Protein AF-A0A7W1QM65-F1 (afdb_monomer_lite)

Structure (mmCIF, N/CA/C/O backbone):
data_AF-A0A7W1QM65-F1
#
_entry.id   AF-A0A7W1QM65-F1
#
loop_
_atom_site.group_PDB
_atom_site.id
_atom_site.type_symbol
_atom_site.label_atom_id
_atom_site.label_alt_id
_atom_site.label_comp_id
_atom_site.label_asym_id
_atom_site.label_entity_id
_atom_site.label_seq_id
_atom_site.pdbx_PDB_ins_code
_atom_site.Cartn_x
_atom_site.Cartn_y
_atom_site.Cartn_z
_atom_site.occupancy
_atom_site.B_iso_or_equiv
_atom_site.auth_seq_id
_atom_site.auth_comp_id
_atom_site.auth_asym_id
_atom_site.auth_atom_id
_atom_site.pdbx_PDB_model_num
ATOM 1 N N . MET A 1 1 ? 37.613 -32.788 -50.542 1.00 44.53 1 MET A N 1
ATOM 2 C CA . MET A 1 1 ? 37.472 -33.674 -49.362 1.00 44.53 1 MET A CA 1
ATOM 3 C C . MET A 1 1 ? 38.013 -32.868 -48.192 1.00 44.53 1 MET A C 1
ATOM 5 O O . MET A 1 1 ? 39.165 -32.489 -48.283 1.00 44.53 1 MET A O 1
ATOM 9 N N . SER A 1 2 ? 37.257 -32.391 -47.206 1.00 42.97 2 SER A N 1
ATOM 10 C CA . SER A 1 2 ? 36.104 -32.935 -46.470 1.00 42.97 2 SER A CA 1
ATOM 11 C C . SER A 1 2 ? 35.233 -31.786 -45.910 1.00 42.97 2 SER A C 1
ATOM 13 O O . SER A 1 2 ? 35.741 -30.704 -45.635 1.00 42.97 2 SER A O 1
ATOM 15 N N . LEU A 1 3 ? 33.922 -32.029 -45.807 1.00 48.31 3 LEU A N 1
ATOM 16 C CA . LEU A 1 3 ? 32.840 -31.091 -45.452 1.00 48.31 3 LEU A CA 1
ATOM 17 C C . LEU A 1 3 ? 32.833 -30.665 -43.963 1.00 48.31 3 LEU A C 1
ATOM 19 O O . LEU A 1 3 ? 33.377 -31.399 -43.138 1.00 48.31 3 LEU A O 1
ATOM 23 N N . PRO A 1 4 ? 32.168 -29.544 -43.602 1.00 50.12 4 PRO A N 1
ATOM 24 C CA . PRO A 1 4 ? 31.946 -29.148 -42.212 1.00 50.12 4 PRO A CA 1
ATOM 25 C C . PRO A 1 4 ? 30.816 -29.956 -41.549 1.00 50.12 4 PRO A C 1
ATOM 27 O O . PRO A 1 4 ? 29.747 -30.169 -42.121 1.00 50.12 4 PRO A O 1
ATOM 30 N N . THR A 1 5 ? 31.063 -30.381 -40.314 1.00 51.47 5 THR A N 1
ATOM 31 C CA . THR A 1 5 ? 30.148 -31.096 -39.420 1.00 51.47 5 THR A CA 1
ATOM 32 C C . THR A 1 5 ? 29.117 -30.134 -38.820 1.00 51.47 5 THR A C 1
ATOM 34 O O . THR A 1 5 ? 29.424 -29.383 -37.899 1.00 51.47 5 THR A O 1
ATOM 37 N N . PHE A 1 6 ? 27.878 -30.176 -39.311 1.00 48.03 6 PHE A N 1
ATOM 38 C CA . PHE A 1 6 ? 26.703 -29.701 -38.576 1.00 48.03 6 PHE A CA 1
ATOM 39 C C . PHE A 1 6 ? 26.015 -30.907 -37.942 1.00 48.03 6 PHE A C 1
ATOM 41 O O . PHE A 1 6 ? 25.725 -31.882 -38.631 1.00 48.03 6 PHE A O 1
ATOM 48 N N . TRP A 1 7 ? 25.720 -30.834 -36.647 1.00 39.81 7 TRP A N 1
ATOM 49 C CA . TRP A 1 7 ? 24.854 -31.800 -35.979 1.00 39.81 7 TRP A CA 1
ATOM 50 C C . TRP A 1 7 ? 23.774 -31.046 -35.202 1.00 39.81 7 TRP A C 1
ATOM 52 O O . TRP A 1 7 ? 24.095 -30.415 -34.196 1.00 39.81 7 TRP A O 1
ATOM 62 N N . PRO A 1 8 ? 22.496 -31.090 -35.616 1.00 52.50 8 PRO A N 1
ATOM 63 C CA . PRO A 1 8 ? 21.390 -30.833 -34.717 1.00 52.50 8 PRO A CA 1
ATOM 64 C C . PRO A 1 8 ? 20.910 -32.182 -34.172 1.00 52.50 8 PRO A C 1
ATOM 66 O O . PRO A 1 8 ? 20.431 -33.044 -34.909 1.00 52.50 8 PRO A O 1
ATOM 69 N N . SER A 1 9 ? 21.057 -32.398 -32.869 1.00 49.31 9 SER A N 1
ATOM 70 C CA . SER A 1 9 ? 20.491 -33.575 -32.211 1.00 49.31 9 SER A CA 1
ATOM 71 C C . SER A 1 9 ? 18.989 -33.369 -32.023 1.00 49.31 9 SER A C 1
ATOM 73 O O . SER A 1 9 ? 18.552 -32.812 -31.019 1.00 49.31 9 SER A O 1
ATOM 75 N N . CYS A 1 10 ? 18.186 -33.822 -32.985 1.00 43.91 10 CYS A N 1
ATOM 76 C CA . CYS A 1 10 ? 16.763 -34.072 -32.775 1.00 43.91 10 CYS A CA 1
ATOM 77 C C . CYS A 1 10 ? 16.616 -35.314 -31.883 1.00 43.91 10 CYS A C 1
ATOM 79 O O . CYS A 1 10 ? 16.720 -36.441 -32.363 1.00 43.91 10 CYS A O 1
ATOM 81 N N . LEU A 1 11 ? 16.390 -35.131 -30.581 1.00 45.66 11 LEU A N 1
ATOM 82 C CA . LEU A 1 11 ? 15.920 -36.218 -29.722 1.00 45.66 11 LEU A CA 1
ATOM 83 C C . LEU A 1 11 ? 14.405 -36.349 -29.899 1.00 45.66 11 LEU A C 1
ATOM 85 O O . LEU A 1 11 ? 13.632 -35.528 -29.413 1.00 45.66 11 LEU A O 1
ATOM 89 N N . ALA A 1 12 ? 13.997 -37.373 -30.646 1.00 48.66 12 ALA A N 1
ATOM 90 C CA . ALA A 1 12 ? 12.606 -37.751 -30.835 1.00 48.66 12 ALA A CA 1
ATOM 91 C C . ALA A 1 12 ? 12.132 -38.613 -29.657 1.00 48.66 12 ALA A C 1
ATOM 93 O O . ALA A 1 12 ? 12.643 -39.712 -29.451 1.00 48.66 12 ALA A O 1
ATOM 94 N N . LEU A 1 13 ? 11.117 -38.151 -28.926 1.00 46.97 13 LEU A N 1
ATOM 95 C CA . LEU A 1 13 ? 10.280 -39.011 -28.095 1.00 46.97 13 LEU A CA 1
ATOM 96 C C . LEU A 1 13 ? 8.811 -38.626 -28.289 1.00 46.97 13 LEU A C 1
ATOM 98 O O . LEU A 1 13 ? 8.406 -37.497 -28.033 1.00 46.97 13 LEU A O 1
ATOM 102 N N . SER A 1 14 ? 8.028 -39.631 -28.673 1.00 46.44 14 SER A N 1
ATOM 103 C CA . SER A 1 14 ? 6.565 -39.680 -28.740 1.00 46.44 14 SER A CA 1
ATOM 104 C C . SER A 1 14 ? 5.871 -38.920 -29.879 1.00 46.44 14 SER A C 1
ATOM 106 O O . SER A 1 14 ? 6.120 -37.764 -30.201 1.00 46.44 14 SER A O 1
ATOM 108 N N . SER A 1 15 ? 4.991 -39.675 -30.520 1.00 54.06 15 SER A N 1
ATOM 109 C CA . SER A 1 15 ? 4.282 -39.425 -31.762 1.00 54.06 15 SER A CA 1
ATOM 110 C C . SER A 1 15 ? 3.112 -38.460 -31.589 1.00 54.06 15 SER A C 1
ATOM 112 O O . SER A 1 15 ? 2.023 -38.880 -31.221 1.00 54.06 15 SER A O 1
ATOM 114 N N . TRP A 1 16 ? 3.333 -37.200 -31.955 1.00 49.91 16 TRP A N 1
ATOM 115 C CA . TRP A 1 16 ? 2.341 -36.272 -32.508 1.00 49.91 16 TRP A CA 1
ATOM 116 C C . TRP A 1 16 ? 3.067 -35.431 -33.567 1.00 49.91 16 TRP A C 1
ATOM 118 O O . TRP A 1 16 ? 4.248 -35.144 -33.395 1.00 49.91 16 TRP A O 1
ATOM 128 N N . LEU A 1 17 ? 2.404 -35.138 -34.693 1.00 48.25 17 LEU A N 1
ATOM 129 C CA . LEU A 1 17 ? 2.966 -34.514 -35.903 1.00 48.25 17 LEU A CA 1
ATOM 130 C C . LEU A 1 17 ? 4.150 -33.564 -35.631 1.00 48.25 17 LEU A C 1
ATOM 132 O O . LEU A 1 17 ? 3.973 -32.449 -35.142 1.00 48.25 17 LEU A O 1
ATOM 136 N N . LEU A 1 18 ? 5.350 -33.986 -36.035 1.00 48.75 18 LEU A N 1
ATOM 137 C CA . LEU A 1 18 ? 6.513 -33.114 -36.151 1.00 48.75 18 LEU A CA 1
ATOM 138 C C . LEU A 1 18 ? 6.304 -32.182 -37.349 1.00 48.75 18 LEU A C 1
ATOM 140 O O . LEU A 1 18 ? 6.729 -32.476 -38.465 1.00 48.75 18 LEU A O 1
ATOM 144 N N . ILE A 1 19 ? 5.652 -31.043 -37.124 1.00 59.59 19 ILE A N 1
ATOM 145 C CA . ILE A 1 19 ? 5.824 -29.884 -37.998 1.00 59.59 19 ILE A CA 1
ATOM 146 C C . ILE A 1 19 ? 7.200 -29.317 -37.646 1.00 59.59 19 ILE A C 1
ATOM 148 O O . ILE A 1 19 ? 7.339 -28.505 -36.737 1.00 59.59 19 ILE A O 1
ATOM 152 N N . CYS A 1 20 ? 8.242 -29.799 -38.321 1.00 54.06 20 CYS A N 1
ATOM 153 C CA . CYS A 1 20 ? 9.520 -29.104 -38.318 1.00 54.06 20 CYS A CA 1
ATOM 154 C C . CYS A 1 20 ? 9.299 -27.811 -39.119 1.00 54.06 20 CYS A C 1
ATOM 156 O O . CYS A 1 20 ? 8.995 -27.913 -40.313 1.00 54.06 20 CYS A O 1
ATOM 158 N N . PRO A 1 21 ? 9.379 -26.609 -38.518 1.00 61.66 21 PRO A N 1
ATOM 159 C CA . PRO A 1 21 ? 9.303 -25.388 -39.306 1.00 61.66 21 PRO A CA 1
ATOM 160 C C . PRO A 1 21 ? 10.429 -25.432 -40.352 1.00 61.66 21 PRO A C 1
ATOM 162 O O . PRO A 1 21 ? 11.531 -25.896 -40.030 1.00 61.66 21 PRO A O 1
ATOM 165 N N . PRO A 1 22 ? 10.179 -25.028 -41.612 1.00 61.44 22 PRO A N 1
ATOM 166 C CA . PRO A 1 22 ? 11.223 -25.020 -42.624 1.00 61.44 22 PRO A CA 1
ATOM 167 C C . PRO A 1 22 ? 12.385 -24.167 -42.112 1.00 61.44 22 PRO A C 1
ATOM 169 O O . PRO A 1 22 ? 12.184 -23.032 -41.670 1.00 61.44 22 PRO A O 1
ATOM 172 N N . ALA A 1 23 ? 13.594 -24.731 -42.135 1.00 57.97 23 ALA A N 1
ATOM 173 C CA . ALA A 1 23 ? 14.812 -24.015 -41.783 1.00 57.97 23 ALA A CA 1
ATOM 174 C C . ALA A 1 23 ? 14.917 -22.774 -42.685 1.00 57.97 23 ALA A C 1
ATOM 176 O O . ALA A 1 23 ? 15.179 -22.897 -43.879 1.00 57.97 23 ALA A O 1
ATOM 177 N N . GLY A 1 24 ? 14.631 -21.594 -42.127 1.00 60.62 24 GLY A N 1
ATOM 178 C CA . GLY A 1 24 ? 14.571 -20.335 -42.876 1.00 60.62 24 GLY A CA 1
ATOM 179 C C . GLY A 1 24 ? 13.257 -19.556 -42.772 1.00 60.62 24 GLY A C 1
ATOM 180 O O . GLY A 1 24 ? 13.176 -18.473 -43.345 1.00 60.62 24 GLY A O 1
ATOM 181 N N . ALA A 1 25 ? 12.246 -20.033 -42.035 1.00 58.41 25 ALA A N 1
ATOM 182 C CA . ALA A 1 25 ? 11.130 -19.172 -41.643 1.00 58.41 25 ALA A CA 1
ATOM 183 C C . ALA A 1 25 ? 11.628 -18.131 -40.628 1.00 58.41 25 ALA A C 1
ATOM 185 O O . ALA A 1 25 ? 11.678 -18.375 -39.424 1.00 58.41 25 ALA A O 1
ATOM 186 N N . GLN A 1 26 ? 12.055 -16.977 -41.134 1.00 60.81 26 GLN A N 1
ATOM 187 C CA . GLN A 1 26 ? 12.293 -15.795 -40.324 1.00 60.81 26 GLN A CA 1
ATOM 188 C C . GLN A 1 26 ? 10.939 -15.407 -39.718 1.00 60.81 26 GLN A C 1
ATOM 190 O O . GLN A 1 26 ? 10.046 -14.972 -40.447 1.00 60.81 26 GLN A O 1
ATOM 195 N N . GLU A 1 27 ? 10.755 -15.635 -38.412 1.00 66.12 27 GLU A N 1
ATOM 196 C CA . GLU A 1 27 ? 9.600 -15.097 -37.686 1.00 66.12 27 GLU A CA 1
ATOM 197 C C . GLU A 1 27 ? 9.489 -13.611 -38.062 1.00 66.12 27 GLU A C 1
ATOM 199 O O . GLU A 1 27 ? 10.516 -12.916 -38.018 1.00 66.12 27 GLU A O 1
ATOM 204 N N . PRO A 1 28 ? 8.306 -13.113 -38.481 1.00 66.25 28 PRO A N 1
ATOM 205 C CA . PRO A 1 28 ? 8.143 -11.690 -38.740 1.00 66.25 28 PRO A CA 1
ATOM 206 C C . PRO A 1 28 ? 8.672 -10.968 -37.510 1.00 66.25 28 PRO A C 1
ATOM 208 O O . PRO A 1 28 ? 8.328 -11.363 -36.394 1.00 66.25 28 PRO A O 1
ATOM 211 N N . SER A 1 29 ? 9.564 -9.989 -37.702 1.00 60.97 29 SER A N 1
ATOM 212 C CA . SER A 1 29 ? 10.152 -9.245 -36.593 1.00 60.97 29 SER A CA 1
ATOM 213 C C . SER A 1 29 ? 8.998 -8.760 -35.732 1.00 60.97 29 SER A C 1
ATOM 215 O O . SER A 1 29 ? 8.271 -7.852 -36.144 1.00 60.97 29 SER A O 1
ATOM 217 N N . ARG A 1 30 ? 8.767 -9.411 -34.583 1.00 62.16 30 ARG A N 1
ATOM 218 C CA . ARG A 1 30 ? 7.795 -8.918 -33.621 1.00 62.16 30 ARG A CA 1
ATOM 219 C C . ARG A 1 30 ? 8.312 -7.531 -33.304 1.00 62.16 30 ARG A C 1
ATOM 221 O O . ARG A 1 30 ? 9.402 -7.392 -32.753 1.00 62.16 30 ARG A O 1
ATOM 228 N N . THR A 1 31 ? 7.583 -6.513 -33.739 1.00 55.69 31 THR A N 1
ATOM 229 C CA . THR A 1 31 ? 7.760 -5.172 -33.216 1.00 55.69 31 THR A CA 1
ATOM 230 C C . THR A 1 31 ? 7.368 -5.303 -31.756 1.00 55.69 31 THR A C 1
ATOM 232 O O . THR A 1 31 ? 6.186 -5.227 -31.429 1.00 55.69 31 THR A O 1
ATOM 235 N N . VAL A 1 32 ? 8.335 -5.647 -30.904 1.00 61.59 32 VAL A N 1
ATOM 236 C CA . VAL A 1 32 ? 8.175 -5.520 -29.463 1.00 61.59 32 VAL A CA 1
ATOM 237 C C . VAL A 1 32 ? 7.862 -4.039 -29.290 1.00 61.59 32 VAL A C 1
ATOM 239 O O . VAL A 1 32 ? 8.662 -3.216 -29.753 1.00 61.59 32 VAL A O 1
ATOM 242 N N . PRO A 1 33 ? 6.668 -3.675 -28.790 1.00 67.94 33 PRO A N 1
ATOM 243 C CA . PRO A 1 33 ? 6.390 -2.287 -28.465 1.00 67.94 33 PRO A CA 1
ATOM 244 C C . PRO A 1 33 ? 7.560 -1.746 -27.642 1.00 67.94 33 PRO A C 1
ATOM 246 O O . PRO A 1 33 ? 8.206 -2.510 -26.931 1.00 67.94 33 PRO A O 1
ATOM 249 N N . ASP A 1 34 ? 7.860 -0.454 -27.746 1.00 64.62 34 ASP A N 1
ATOM 250 C CA . ASP A 1 34 ? 8.760 0.206 -26.798 1.00 64.62 34 ASP A CA 1
ATOM 251 C C . ASP A 1 34 ? 8.165 0.004 -25.390 1.00 64.62 34 ASP A C 1
ATOM 253 O O . ASP A 1 34 ? 7.288 0.761 -24.972 1.00 64.62 34 ASP A O 1
ATOM 257 N N . GLU A 1 35 ? 8.550 -1.086 -24.709 1.00 71.38 35 GLU A N 1
ATOM 258 C CA . GLU A 1 35 ? 8.076 -1.539 -23.390 1.00 71.38 35 GLU A CA 1
ATOM 259 C C . GLU A 1 35 ? 8.679 -0.656 -22.296 1.00 71.38 35 GLU A C 1
ATOM 261 O O . GLU A 1 35 ? 9.179 -1.110 -21.266 1.00 71.38 35 GLU A O 1
ATOM 266 N N . ARG A 1 36 ? 8.675 0.655 -22.530 1.00 85.44 36 ARG A N 1
ATOM 267 C CA . ARG A 1 36 ? 9.067 1.609 -21.514 1.00 85.44 36 ARG A CA 1
ATOM 268 C C . ARG A 1 36 ? 8.109 1.470 -20.328 1.00 85.44 36 ARG A C 1
ATOM 270 O O . ARG A 1 36 ? 6.892 1.420 -20.538 1.00 85.44 36 ARG A O 1
ATOM 277 N N . PRO A 1 37 ? 8.633 1.441 -19.093 1.00 91.06 37 PRO A N 1
ATOM 278 C CA . PRO A 1 37 ? 7.798 1.355 -17.911 1.00 91.06 37 PRO A CA 1
ATOM 279 C C . PRO A 1 37 ? 6.750 2.470 -17.895 1.00 91.06 37 PRO A C 1
ATOM 281 O O . PRO A 1 37 ? 7.058 3.645 -18.120 1.00 91.06 37 PRO A O 1
ATOM 284 N N . SER A 1 38 ? 5.504 2.104 -17.615 1.00 95.62 38 SER A N 1
ATOM 285 C CA . SER A 1 38 ? 4.393 3.044 -17.520 1.00 95.62 38 SER A CA 1
ATOM 286 C C . SER A 1 38 ? 4.085 3.345 -16.062 1.00 95.62 38 SER A C 1
ATOM 288 O O . SER A 1 38 ? 3.409 2.581 -15.371 1.00 95.62 38 SER A O 1
ATOM 290 N N . PHE A 1 39 ? 4.556 4.503 -15.598 1.00 96.69 39 PHE A N 1
ATOM 291 C CA . PHE A 1 39 ? 4.297 4.977 -14.239 1.00 96.69 39 PHE A CA 1
ATOM 292 C C . PHE A 1 39 ? 2.801 5.003 -13.908 1.00 96.69 39 PHE A C 1
ATOM 294 O O . PHE A 1 39 ? 2.390 4.526 -12.855 1.00 96.69 39 PHE A O 1
ATOM 301 N N . TRP A 1 40 ? 1.976 5.528 -14.817 1.00 96.81 40 TRP A N 1
ATOM 302 C CA . TRP A 1 40 ? 0.544 5.692 -14.569 1.00 96.81 40 TRP A CA 1
ATOM 303 C C . TRP A 1 40 ? -0.203 4.366 -14.498 1.00 96.81 40 TRP A C 1
ATOM 305 O O . TRP A 1 40 ? -1.129 4.255 -13.703 1.00 96.81 40 TRP A O 1
ATOM 315 N N . GLN A 1 41 ? 0.200 3.358 -15.277 1.00 97.31 41 GLN A N 1
ATOM 316 C CA . GLN A 1 41 ? -0.389 2.021 -15.165 1.00 97.31 41 GLN A CA 1
ATOM 317 C C . GLN A 1 41 ? -0.020 1.369 -13.829 1.00 97.31 41 GLN A C 1
ATOM 319 O O . GLN A 1 41 ? -0.905 0.850 -13.152 1.00 97.31 41 GLN A O 1
ATOM 324 N N . ALA A 1 42 ? 1.242 1.484 -13.405 1.00 97.62 42 ALA A N 1
ATOM 325 C CA . ALA A 1 42 ? 1.692 0.956 -12.120 1.00 97.62 42 ALA A CA 1
ATOM 326 C C . ALA A 1 42 ? 0.977 1.648 -10.948 1.00 97.62 42 ALA A C 1
ATOM 328 O O . ALA A 1 42 ? 0.385 0.984 -10.099 1.00 97.62 42 ALA A O 1
ATOM 329 N N . ALA A 1 43 ? 0.963 2.984 -10.937 1.00 97.81 43 ALA A N 1
ATOM 330 C CA . ALA A 1 43 ? 0.312 3.777 -9.899 1.00 97.81 43 ALA A CA 1
ATOM 331 C C . ALA A 1 43 ? -1.204 3.532 -9.851 1.00 97.81 43 ALA A C 1
ATOM 333 O O . ALA A 1 43 ? -1.759 3.347 -8.770 1.00 97.81 43 ALA A O 1
ATOM 334 N N . ALA A 1 44 ? -1.875 3.473 -11.008 1.00 98.06 44 ALA A N 1
ATOM 335 C CA . ALA A 1 44 ? -3.297 3.148 -11.068 1.00 98.06 44 ALA A CA 1
ATOM 336 C C . ALA A 1 44 ? -3.575 1.731 -10.553 1.00 98.06 44 ALA A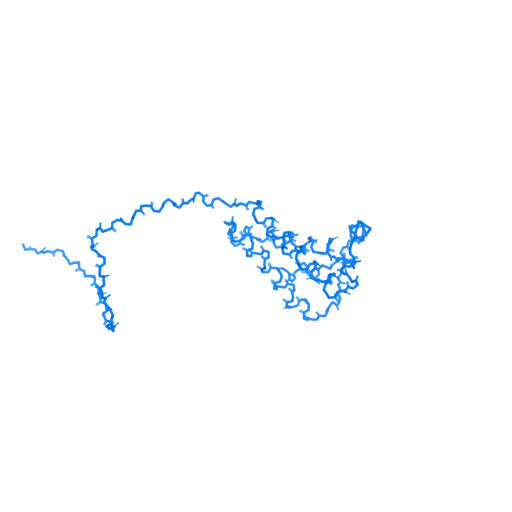 C 1
ATOM 338 O O . ALA A 1 44 ? -4.556 1.538 -9.844 1.00 98.06 44 ALA A O 1
ATOM 339 N N . GLY A 1 45 ? -2.708 0.760 -10.857 1.00 98.31 45 GLY A N 1
ATOM 340 C CA . GLY A 1 45 ? -2.810 -0.597 -10.328 1.00 98.31 45 GLY A CA 1
ATOM 341 C C . GLY A 1 45 ? -2.697 -0.640 -8.803 1.00 98.31 45 GLY A C 1
ATOM 342 O O . GLY A 1 45 ? -3.543 -1.243 -8.153 1.00 98.31 45 GLY A O 1
ATOM 343 N N . VAL A 1 46 ? -1.725 0.067 -8.219 1.00 98.25 46 VAL A N 1
ATOM 344 C CA . VAL A 1 46 ? -1.570 0.182 -6.756 1.00 98.25 46 VAL A CA 1
ATOM 345 C C . VAL A 1 46 ? -2.798 0.826 -6.106 1.00 98.25 46 VAL A C 1
ATOM 347 O O . VAL A 1 46 ? -3.357 0.281 -5.155 1.00 98.25 46 VAL A O 1
ATOM 350 N N . VAL A 1 47 ? -3.268 1.954 -6.650 1.00 97.88 47 VAL A N 1
ATOM 351 C CA . VAL A 1 47 ? -4.473 2.637 -6.151 1.00 97.88 47 VAL A CA 1
ATOM 352 C C . VAL A 1 47 ? -5.708 1.748 -6.290 1.00 97.88 47 VAL A C 1
ATOM 354 O O . VAL A 1 47 ? -6.547 1.733 -5.393 1.00 97.88 47 VAL A O 1
ATOM 357 N N . ALA A 1 48 ? -5.823 0.986 -7.380 1.00 97.94 48 ALA A N 1
ATOM 358 C CA . ALA A 1 48 ? -6.927 0.058 -7.586 1.00 97.94 48 ALA A CA 1
ATOM 359 C C . ALA A 1 48 ? -6.907 -1.084 -6.564 1.00 97.94 48 ALA A C 1
ATOM 361 O O . ALA A 1 48 ? -7.958 -1.399 -6.017 1.00 97.94 48 ALA A O 1
ATOM 362 N N . VAL A 1 49 ? -5.739 -1.663 -6.264 1.00 97.88 49 VAL A N 1
ATOM 363 C CA . VAL A 1 49 ? -5.601 -2.680 -5.208 1.00 97.88 49 VAL A CA 1
ATOM 364 C C . VAL A 1 49 ? -6.117 -2.128 -3.874 1.00 97.88 49 VAL A C 1
ATOM 366 O O . VAL A 1 49 ? -6.989 -2.742 -3.264 1.00 97.88 49 VAL A O 1
ATOM 369 N N . ASN A 1 50 ? -5.688 -0.927 -3.472 1.00 97.50 50 ASN A N 1
ATOM 370 C CA . ASN A 1 50 ? -6.159 -0.306 -2.226 1.00 97.50 50 ASN A CA 1
ATOM 371 C C . ASN A 1 50 ? -7.642 0.009 -2.238 1.00 97.50 50 ASN A C 1
ATOM 373 O O . ASN A 1 50 ? -8.356 -0.362 -1.312 1.00 97.50 50 ASN A O 1
ATOM 377 N N . GLY A 1 51 ? -8.118 0.660 -3.295 1.00 97.00 51 GLY A N 1
ATOM 378 C CA . GLY A 1 51 ? -9.513 1.056 -3.407 1.00 97.00 51 GLY A CA 1
ATOM 379 C C . GLY A 1 51 ? -10.461 -0.140 -3.410 1.00 97.00 51 GLY A C 1
ATOM 380 O O . GLY A 1 51 ? -11.503 -0.087 -2.762 1.00 97.00 51 GLY A O 1
ATOM 381 N N . LEU A 1 52 ? -10.103 -1.230 -4.096 1.00 97.06 52 LEU A N 1
ATOM 382 C CA . LEU A 1 52 ? -10.927 -2.438 -4.153 1.00 97.06 52 LEU A CA 1
ATOM 383 C C . LEU A 1 52 ? -10.944 -3.180 -2.816 1.00 97.06 52 LEU A C 1
ATOM 385 O O . LEU A 1 52 ? -12.021 -3.565 -2.358 1.00 97.06 52 LEU A O 1
ATOM 389 N N . THR A 1 53 ? -9.787 -3.353 -2.172 1.00 95.38 53 THR A N 1
ATOM 390 C CA . THR A 1 53 ? -9.724 -4.010 -0.861 1.00 95.38 53 THR A CA 1
ATOM 391 C C . THR A 1 53 ? -10.437 -3.173 0.201 1.00 95.38 53 THR A C 1
ATOM 393 O O . 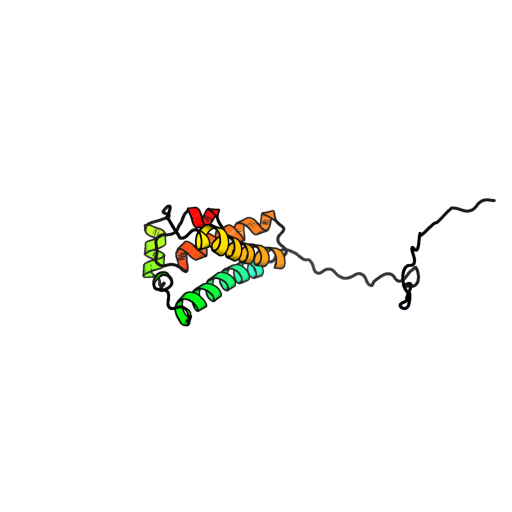THR A 1 53 ? -11.258 -3.708 0.944 1.00 95.38 53 THR A O 1
ATOM 396 N N . TRP A 1 54 ? -10.222 -1.853 0.224 1.00 95.75 54 TRP A N 1
ATOM 397 C CA . TRP A 1 54 ? -10.956 -0.939 1.102 1.00 95.75 54 TRP A CA 1
ATOM 398 C C . TRP A 1 54 ? -12.468 -1.011 0.861 1.00 95.75 54 TRP A C 1
ATOM 400 O O . TRP A 1 54 ? -13.233 -1.169 1.810 1.00 95.75 54 TRP A O 1
ATOM 410 N N . PHE A 1 55 ? -12.909 -0.966 -0.403 1.00 96.50 55 PHE A N 1
ATOM 411 C CA . PHE A 1 55 ? -14.326 -1.071 -0.751 1.00 96.50 55 PHE A CA 1
ATOM 412 C C . PHE A 1 55 ? -14.935 -2.361 -0.198 1.00 96.50 55 PHE A C 1
ATOM 414 O O . PHE A 1 55 ? -16.020 -2.335 0.381 1.00 96.50 55 PHE A O 1
ATOM 421 N N . TYR A 1 56 ? -14.238 -3.488 -0.348 1.00 95.56 56 TYR A N 1
ATOM 422 C CA . TYR A 1 56 ? -14.679 -4.765 0.199 1.00 95.56 56 TYR A CA 1
ATOM 423 C C . TYR A 1 56 ? -14.749 -4.736 1.736 1.00 95.56 56 TYR A C 1
ATOM 425 O O . TYR A 1 56 ? -15.780 -5.093 2.311 1.00 95.56 56 TYR A O 1
ATOM 433 N N . ASN A 1 57 ? -13.702 -4.250 2.406 1.00 93.62 57 ASN A N 1
ATOM 434 C CA . ASN A 1 57 ? -13.636 -4.190 3.868 1.00 93.62 57 ASN A CA 1
ATOM 435 C C . ASN A 1 57 ? -14.726 -3.293 4.463 1.00 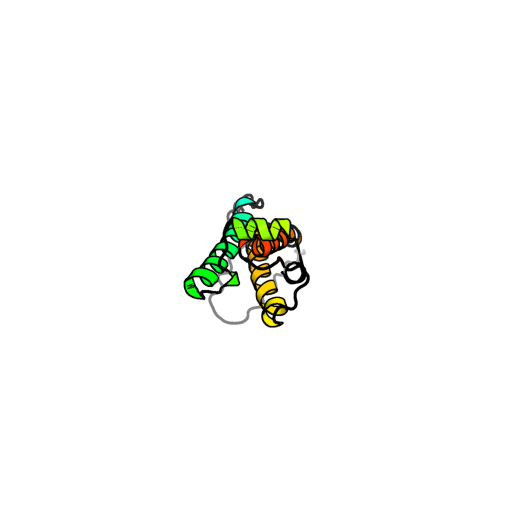93.62 57 ASN A C 1
ATOM 437 O O . ASN A 1 57 ? -15.396 -3.672 5.424 1.00 93.62 57 ASN A O 1
ATOM 441 N N . TRP A 1 58 ? -14.960 -2.132 3.859 1.00 94.69 58 TRP A N 1
ATOM 442 C CA . TRP A 1 58 ? -15.968 -1.199 4.337 1.00 94.69 58 TRP A CA 1
ATOM 443 C C . TRP A 1 58 ? -17.386 -1.631 3.962 1.00 94.69 58 TRP A C 1
ATOM 445 O O . TRP A 1 58 ? -18.256 -1.742 4.823 1.00 94.69 58 TRP A O 1
ATOM 455 N N . HIS A 1 59 ? -17.658 -1.902 2.684 1.00 95.12 59 HIS A N 1
ATOM 456 C CA . HIS A 1 59 ? -19.034 -2.102 2.230 1.00 95.12 59 HIS A CA 1
ATOM 457 C C . HIS A 1 59 ? -19.552 -3.527 2.430 1.00 95.12 59 HIS A C 1
ATOM 459 O O . HIS A 1 59 ? -20.755 -3.690 2.666 1.00 95.12 59 HIS A O 1
ATOM 465 N N . VAL A 1 60 ? -18.676 -4.535 2.345 1.00 95.75 60 VAL A N 1
ATOM 466 C CA . VAL A 1 60 ? -19.048 -5.953 2.471 1.00 95.75 60 VAL A CA 1
ATOM 467 C C . VAL A 1 60 ? -18.789 -6.459 3.885 1.00 95.75 60 VAL A C 1
ATOM 469 O O . VAL A 1 60 ? -19.724 -6.933 4.524 1.00 95.75 60 VAL A O 1
ATOM 472 N N . GLN A 1 61 ? -17.556 -6.330 4.386 1.00 95.00 61 GLN A N 1
ATOM 473 C CA . GLN A 1 61 ? -17.189 -6.851 5.711 1.00 95.00 61 GLN A CA 1
ATOM 474 C C . GLN A 1 61 ? -17.647 -5.957 6.865 1.00 95.00 61 GLN A C 1
ATOM 476 O O . GLN A 1 61 ? -17.837 -6.458 7.972 1.00 95.00 61 GLN A O 1
ATOM 481 N N . ARG A 1 62 ? -17.860 -4.657 6.608 1.00 94.06 62 ARG A N 1
ATOM 482 C CA . ARG A 1 62 ? -18.294 -3.667 7.608 1.00 94.06 62 ARG A CA 1
ATOM 483 C C . ARG A 1 62 ? -17.335 -3.576 8.794 1.00 94.06 62 ARG A C 1
ATOM 485 O O . ARG A 1 62 ? -17.764 -3.498 9.938 1.00 94.06 62 ARG A O 1
ATOM 492 N N . TRP A 1 63 ? -16.036 -3.614 8.516 1.00 91.06 63 TRP A N 1
ATOM 493 C CA . TRP A 1 63 ? -15.020 -3.440 9.547 1.00 91.06 63 TRP A CA 1
ATOM 494 C C . TRP A 1 63 ? -14.919 -1.977 9.977 1.00 91.06 63 TRP A C 1
ATOM 496 O O . TRP A 1 63 ? -14.738 -1.096 9.138 1.00 91.06 63 TRP A O 1
ATOM 506 N N . ASP A 1 64 ? -14.999 -1.732 11.286 1.00 91.25 64 ASP A N 1
ATOM 507 C CA . ASP A 1 64 ? -14.995 -0.378 11.858 1.00 91.25 64 ASP A CA 1
ATOM 508 C C . ASP A 1 64 ? -13.705 0.388 11.543 1.00 91.25 64 ASP A C 1
ATOM 510 O O . ASP A 1 64 ? -13.731 1.602 11.354 1.00 91.25 64 ASP A O 1
ATOM 514 N N . TRP A 1 65 ? -12.574 -0.314 11.425 1.00 88.81 65 TRP A N 1
ATOM 515 C CA . TRP A 1 65 ? -11.288 0.300 11.097 1.00 88.81 65 TRP A CA 1
ATOM 516 C C . TRP A 1 65 ? -11.198 0.814 9.650 1.00 88.81 65 TRP A C 1
ATOM 518 O O . TRP A 1 65 ? -10.351 1.653 9.345 1.00 88.81 65 TRP A O 1
ATOM 528 N N . ALA A 1 66 ? -12.082 0.344 8.761 1.00 93.06 66 ALA A N 1
ATOM 529 C CA . ALA A 1 66 ? -12.149 0.752 7.358 1.00 93.06 66 ALA A CA 1
ATOM 530 C C . ALA A 1 66 ? -13.104 1.941 7.121 1.00 93.06 66 ALA A C 1
ATOM 532 O O . ALA A 1 66 ? -13.215 2.420 5.987 1.00 93.06 66 ALA A O 1
ATOM 533 N N . ASP A 1 67 ? -13.789 2.431 8.164 1.00 94.31 67 ASP A N 1
ATOM 534 C CA . ASP A 1 67 ? -14.583 3.662 8.097 1.00 94.31 67 ASP A CA 1
ATOM 535 C C . ASP A 1 67 ? -13.651 4.879 8.061 1.00 94.31 67 ASP A C 1
ATOM 537 O O . ASP A 1 67 ? -13.265 5.447 9.089 1.00 94.31 67 ASP A O 1
ATOM 541 N N . VAL A 1 68 ? -13.219 5.233 6.854 1.00 93.12 68 VAL A N 1
ATOM 542 C CA . VAL A 1 68 ? -12.243 6.295 6.621 1.00 93.12 68 VAL A CA 1
ATOM 543 C C . VAL A 1 68 ? -12.869 7.516 5.972 1.00 93.12 68 VAL A C 1
ATOM 545 O O . VAL A 1 68 ? -13.783 7.445 5.150 1.00 93.12 68 VAL A O 1
ATOM 548 N N . GLY A 1 69 ? -12.305 8.672 6.296 1.00 92.56 69 GLY A N 1
ATOM 549 C CA . GLY A 1 69 ? -12.659 9.937 5.681 1.00 92.56 69 GLY A CA 1
ATOM 550 C C . GLY A 1 69 ? -11.572 10.975 5.907 1.00 92.56 69 GLY A C 1
ATOM 551 O O . GLY A 1 69 ? -10.526 10.711 6.490 1.00 92.56 69 GLY A O 1
ATOM 552 N N . THR A 1 70 ? -11.833 12.211 5.493 1.00 93.12 70 THR A N 1
ATOM 553 C CA . THR A 1 70 ? -10.841 13.293 5.601 1.00 93.12 70 THR A CA 1
ATOM 554 C C . THR A 1 70 ? -10.353 13.518 7.033 1.00 93.12 70 THR A C 1
ATOM 556 O O . THR A 1 70 ? -9.197 13.879 7.234 1.00 93.12 70 THR A O 1
ATOM 559 N N . GLN A 1 71 ? -11.209 13.289 8.031 1.00 93.25 71 GLN A N 1
ATOM 560 C CA . GLN A 1 71 ? -10.842 13.406 9.441 1.00 93.25 71 GLN A CA 1
ATOM 561 C C . GLN A 1 71 ? -9.828 12.337 9.860 1.00 93.25 71 GLN A C 1
ATOM 563 O O . GLN A 1 71 ? -8.831 12.691 10.488 1.00 93.25 71 GLN A O 1
ATOM 568 N N . SER A 1 72 ? -10.040 11.070 9.483 1.00 91.38 72 SER A N 1
ATOM 569 C CA . SER A 1 72 ? -9.104 9.989 9.804 1.00 91.38 72 SER A CA 1
ATOM 570 C C . SER A 1 72 ? -7.783 10.167 9.061 1.00 91.38 72 SER A C 1
ATOM 572 O O . SER A 1 72 ? -6.730 10.090 9.680 1.00 91.38 72 SER A O 1
ATOM 574 N N . TRP A 1 73 ? -7.812 10.565 7.786 1.00 92.81 73 TRP 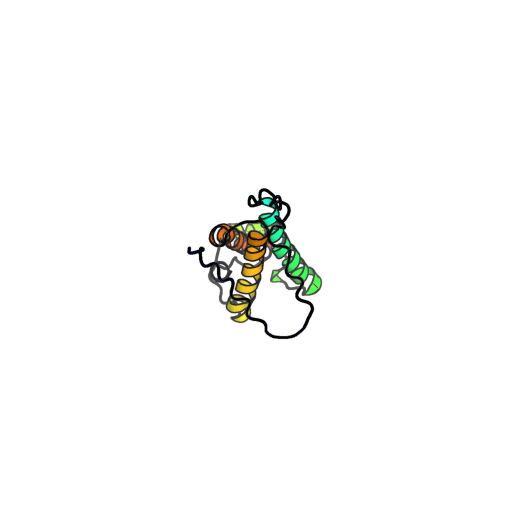A N 1
ATOM 575 C CA . TRP A 1 73 ? -6.591 10.855 7.023 1.00 92.81 73 TRP A CA 1
ATOM 576 C C . TRP A 1 73 ? -5.738 11.938 7.694 1.00 92.81 73 TRP A C 1
ATOM 578 O O . TRP A 1 73 ? -4.527 11.788 7.859 1.00 92.81 73 TRP A O 1
ATOM 588 N N . TRP A 1 74 ? -6.365 13.035 8.134 1.00 92.62 74 TRP A N 1
ATOM 589 C CA . TRP A 1 74 ? -5.657 14.090 8.859 1.00 92.62 74 TRP A CA 1
ATOM 590 C C . TRP A 1 74 ? -5.151 13.637 10.227 1.00 92.62 74 TRP A C 1
ATOM 592 O O . TRP A 1 74 ? -4.084 14.090 10.649 1.00 92.62 74 TRP A O 1
ATOM 602 N N . ALA A 1 75 ? -5.894 12.775 10.921 1.00 90.56 75 ALA A N 1
ATOM 603 C CA . ALA A 1 75 ? -5.450 12.186 12.176 1.00 90.56 75 ALA A CA 1
ATOM 604 C C . ALA A 1 75 ? -4.198 11.322 11.954 1.00 90.56 75 ALA A C 1
ATOM 606 O O . ALA A 1 75 ? -3.194 11.546 12.628 1.00 90.56 75 ALA A O 1
ATOM 607 N N . ASN A 1 76 ? -4.206 10.438 10.956 1.00 91.25 76 ASN A N 1
ATOM 608 C CA . ASN A 1 76 ? -3.094 9.539 10.638 1.00 91.25 76 ASN A CA 1
ATOM 609 C C . ASN A 1 76 ? -1.822 10.321 10.287 1.00 91.25 76 ASN A C 1
ATOM 611 O O . ASN A 1 76 ? -0.757 10.069 10.849 1.00 91.25 76 ASN A O 1
ATOM 615 N N . ILE A 1 77 ? -1.944 11.359 9.452 1.00 89.56 77 ILE A N 1
ATOM 616 C CA . ILE A 1 77 ? -0.817 12.234 9.085 1.00 89.56 77 ILE A CA 1
ATOM 617 C C . ILE A 1 77 ? -0.243 12.972 10.306 1.00 89.56 77 ILE A C 1
ATOM 619 O O . ILE A 1 77 ? 0.968 13.162 10.401 1.00 89.56 77 ILE A O 1
ATOM 623 N N . ARG A 1 78 ? -1.095 13.426 11.237 1.00 89.38 78 ARG A N 1
ATOM 624 C CA . ARG A 1 78 ? -0.659 14.197 12.416 1.00 89.38 78 ARG A CA 1
ATOM 625 C C . ARG A 1 78 ? -0.065 13.332 13.516 1.00 89.38 78 ARG A C 1
ATOM 627 O O . ARG A 1 78 ? 0.850 13.783 14.200 1.00 89.38 78 ARG A O 1
ATOM 634 N N . HIS A 1 79 ? -0.629 12.151 13.737 1.00 83.94 79 HIS A N 1
ATOM 635 C CA . HIS A 1 79 ? -0.212 11.261 14.814 1.00 83.94 79 HIS A CA 1
ATOM 636 C C . HIS A 1 79 ? 1.005 10.417 14.431 1.00 83.94 79 HIS A C 1
ATOM 638 O O . HIS A 1 79 ? 1.796 10.090 15.314 1.00 83.94 79 HIS A O 1
ATOM 644 N N . GLY A 1 80 ? 1.204 10.161 13.136 1.00 81.25 80 GLY A N 1
ATOM 645 C CA . GLY A 1 80 ? 2.351 9.417 12.631 1.00 81.25 80 GLY A CA 1
ATOM 646 C C . GLY A 1 80 ? 2.290 7.928 12.968 1.00 81.25 80 GLY A C 1
ATOM 647 O O . GLY A 1 80 ? 1.274 7.421 13.445 1.00 81.25 80 GLY A O 1
ATOM 648 N N . PHE A 1 81 ? 3.397 7.239 12.693 1.00 84.50 81 PHE A N 1
ATOM 649 C CA . PHE A 1 81 ? 3.483 5.788 12.806 1.00 84.50 81 PHE A CA 1
ATOM 650 C C . PHE A 1 81 ? 3.691 5.323 14.244 1.00 84.50 81 PHE A C 1
ATOM 652 O O . PHE A 1 81 ? 4.490 5.891 14.996 1.00 84.50 81 PHE A O 1
ATOM 659 N N . THR A 1 82 ? 3.012 4.241 14.594 1.00 84.44 82 THR A N 1
ATOM 660 C CA . THR A 1 82 ? 3.244 3.472 15.813 1.00 84.44 82 THR A CA 1
ATOM 661 C C . THR A 1 82 ? 3.690 2.061 15.464 1.00 84.44 82 THR A C 1
ATOM 663 O O . THR A 1 82 ? 3.450 1.582 14.365 1.00 84.44 82 THR A O 1
ATOM 666 N N . TRP A 1 83 ? 4.380 1.407 16.391 1.00 77.69 83 TRP A N 1
ATOM 667 C CA . TRP A 1 83 ? 4.546 -0.041 16.330 1.00 77.69 83 TRP A CA 1
ATOM 668 C C . TRP A 1 83 ? 3.298 -0.661 16.952 1.00 77.69 83 TRP A C 1
ATOM 670 O O . TRP A 1 83 ? 2.972 -0.293 18.086 1.00 77.69 83 TRP A O 1
ATOM 680 N N . ASP A 1 84 ? 2.590 -1.517 16.224 1.00 73.06 84 ASP A N 1
ATOM 681 C CA . ASP A 1 84 ? 1.401 -2.196 16.736 1.00 73.06 84 ASP A CA 1
ATOM 682 C C . ASP A 1 84 ? 1.674 -3.668 17.083 1.00 73.06 84 ASP A C 1
ATOM 684 O O . ASP A 1 84 ? 2.761 -4.203 16.848 1.00 73.06 84 ASP A O 1
ATOM 688 N N . ASP A 1 85 ? 0.676 -4.293 17.709 1.00 71.44 85 ASP A N 1
ATOM 689 C CA . ASP A 1 85 ? 0.674 -5.708 18.083 1.00 71.44 85 ASP A CA 1
ATOM 690 C C . ASP A 1 85 ? -0.424 -6.454 17.301 1.00 71.44 85 ASP A C 1
ATOM 692 O O . ASP A 1 85 ? -1.208 -7.219 17.880 1.00 71.44 85 ASP A O 1
ATOM 696 N N . ASP A 1 86 ? -0.526 -6.193 15.993 1.00 71.00 86 ASP A N 1
ATOM 697 C CA . ASP A 1 86 ? -1.557 -6.797 15.152 1.00 71.00 86 ASP A CA 1
ATOM 698 C C . ASP A 1 86 ? -1.464 -8.329 15.085 1.00 71.00 86 ASP A C 1
ATOM 700 O O . ASP A 1 86 ? -0.441 -8.971 15.364 1.00 71.00 86 ASP A O 1
ATOM 704 N N . ALA A 1 87 ? -2.596 -8.961 14.754 1.00 67.50 87 ALA A N 1
ATOM 705 C CA . ALA A 1 87 ? -2.696 -10.413 14.740 1.00 67.50 87 ALA A CA 1
ATOM 706 C C . ALA A 1 87 ? -1.654 -11.011 13.781 1.00 67.50 87 ALA A C 1
ATOM 708 O O . ALA A 1 87 ? -1.551 -10.596 12.633 1.00 67.50 87 ALA A O 1
ATOM 709 N N . TYR A 1 88 ? -0.946 -12.064 14.205 1.00 69.44 88 TYR A N 1
ATOM 710 C CA . TYR A 1 88 ? 0.122 -12.706 13.416 1.00 69.44 88 TYR A CA 1
ATOM 711 C C . TYR A 1 88 ? -0.256 -12.963 11.945 1.00 69.44 88 TYR A C 1
ATOM 713 O O . TYR A 1 88 ? 0.569 -12.798 11.050 1.00 69.44 88 TYR A O 1
ATOM 721 N N . GLY A 1 89 ? -1.507 -13.362 11.686 1.00 61.06 89 GLY A N 1
ATOM 722 C CA . GLY A 1 89 ? -2.005 -13.603 10.330 1.00 61.06 89 GLY A CA 1
ATOM 723 C C . GLY A 1 89 ? -2.106 -12.346 9.458 1.00 61.06 89 GLY A C 1
ATOM 724 O O . GLY A 1 89 ? -1.904 -12.448 8.251 1.00 61.06 89 GLY A O 1
ATOM 725 N N . ALA A 1 90 ? -2.371 -11.173 10.036 1.00 68.62 90 ALA A N 1
ATOM 726 C CA . ALA A 1 90 ? -2.316 -9.910 9.308 1.00 68.62 90 ALA A CA 1
ATOM 727 C C . ALA A 1 90 ? -0.867 -9.639 8.878 1.00 68.62 90 ALA A C 1
ATOM 729 O O . ALA A 1 90 ? -0.558 -9.646 7.684 1.00 68.62 90 ALA A O 1
ATOM 730 N N . ASN A 1 91 ? 0.043 -9.566 9.850 1.00 71.56 91 ASN A N 1
ATOM 731 C CA . ASN A 1 91 ? 1.426 -9.131 9.636 1.00 71.56 91 ASN A CA 1
ATOM 732 C C . ASN A 1 91 ? 2.242 -10.118 8.801 1.00 71.56 91 ASN A C 1
ATOM 734 O O . ASN A 1 91 ? 3.076 -9.715 8.005 1.00 71.56 91 ASN A O 1
ATOM 738 N N . GLN A 1 92 ? 2.019 -11.423 8.953 1.00 76.81 92 GLN A N 1
ATOM 739 C CA . GLN A 1 92 ? 2.856 -12.439 8.303 1.00 76.81 92 GLN A CA 1
ATOM 740 C C . GLN A 1 92 ? 2.225 -13.052 7.050 1.00 76.81 92 GLN A C 1
ATOM 742 O O . GLN A 1 92 ? 2.874 -13.852 6.376 1.00 76.81 92 GLN A O 1
ATOM 747 N N . VAL A 1 93 ? 0.972 -12.710 6.726 1.00 78.94 93 VAL A N 1
ATOM 748 C CA . VAL A 1 93 ? 0.277 -13.271 5.555 1.00 78.94 93 VAL A CA 1
ATOM 749 C C . VAL A 1 93 ? -0.453 -12.201 4.754 1.00 78.94 93 VAL A C 1
ATOM 751 O O . VAL A 1 93 ? -0.207 -12.091 3.553 1.00 78.94 93 VAL A O 1
ATOM 754 N N . ALA A 1 94 ? -1.329 -11.412 5.381 1.00 81.88 94 ALA A N 1
ATOM 755 C CA . ALA A 1 94 ? -2.141 -10.437 4.656 1.00 81.88 94 ALA A CA 1
ATOM 756 C C . ALA A 1 94 ? -1.287 -9.313 4.049 1.00 81.88 94 ALA A C 1
ATOM 758 O O . ALA A 1 94 ? -1.377 -9.090 2.841 1.00 81.88 94 ALA A O 1
ATOM 759 N N . HIS A 1 95 ? -0.412 -8.682 4.838 1.00 87.31 95 HIS A N 1
ATOM 760 C CA . HIS A 1 95 ? 0.472 -7.611 4.359 1.00 87.31 95 HIS A CA 1
ATOM 761 C C . HIS A 1 95 ? 1.433 -8.079 3.251 1.00 87.31 95 HIS A C 1
ATOM 763 O O . HIS A 1 95 ? 1.411 -7.470 2.179 1.00 87.31 95 HIS A O 1
ATOM 769 N N . PRO A 1 96 ? 2.155 -9.216 3.383 1.00 88.50 96 PRO A N 1
ATOM 770 C CA . PRO A 1 96 ? 2.981 -9.732 2.289 1.00 88.50 96 PRO A CA 1
ATOM 771 C C . PRO A 1 96 ? 2.185 -10.060 1.019 1.00 88.50 96 PRO A C 1
ATOM 773 O O . PRO A 1 96 ? 2.634 -9.803 -0.102 1.00 88.50 96 PRO A O 1
ATOM 776 N N . TYR A 1 97 ? 0.985 -10.635 1.166 1.00 90.38 97 TYR A N 1
ATOM 777 C CA . TYR A 1 97 ? 0.128 -10.939 0.022 1.00 90.38 97 TYR A CA 1
ATOM 778 C C . TYR A 1 97 ? -0.324 -9.659 -0.684 1.00 90.38 97 TYR A C 1
ATOM 780 O O . TYR A 1 97 ? -0.223 -9.557 -1.908 1.00 90.38 97 TYR A O 1
ATOM 788 N N . HIS A 1 98 ? -0.770 -8.663 0.074 1.00 94.19 98 HIS A N 1
ATOM 789 C CA . HIS A 1 98 ? -1.221 -7.384 -0.460 1.00 94.19 98 HIS A CA 1
ATOM 790 C C . HIS A 1 98 ? -0.058 -6.602 -1.097 1.00 94.19 98 HIS A C 1
ATOM 792 O O . HIS A 1 98 ? -0.199 -6.090 -2.209 1.00 94.19 98 HIS A O 1
ATOM 798 N N . GLY A 1 99 ? 1.130 -6.625 -0.487 1.00 94.19 99 GLY A N 1
ATOM 799 C CA . GLY A 1 99 ? 2.375 -6.092 -1.051 1.00 94.19 99 GLY A CA 1
ATOM 800 C C . GLY A 1 99 ? 2.757 -6.733 -2.381 1.00 94.19 99 GLY A C 1
ATOM 801 O O . GLY A 1 99 ? 3.112 -6.043 -3.344 1.00 94.19 99 GLY A O 1
ATOM 802 N N . SER A 1 100 ? 2.564 -8.051 -2.499 1.00 95.94 100 SER A N 1
ATOM 803 C CA . SER A 1 100 ? 2.779 -8.770 -3.757 1.00 95.94 100 SER A CA 1
ATOM 804 C C . SER A 1 100 ? 1.866 -8.273 -4.886 1.00 95.94 100 SER A C 1
ATOM 806 O O . SER A 1 100 ? 2.274 -8.281 -6.049 1.00 95.94 100 SER A O 1
ATOM 808 N N . LEU A 1 101 ? 0.656 -7.786 -4.581 1.00 97.25 101 LEU A N 1
ATOM 809 C CA . LEU A 1 101 ? -0.246 -7.220 -5.587 1.00 97.25 101 LEU A CA 1
ATOM 810 C C . LEU A 1 101 ? 0.276 -5.875 -6.106 1.00 97.25 101 LEU A C 1
ATOM 812 O O . LEU A 1 101 ? 0.283 -5.663 -7.320 1.00 97.25 101 LEU A O 1
ATOM 816 N N . TYR A 1 102 ? 0.788 -5.003 -5.230 1.00 97.75 102 TYR A N 1
ATOM 817 C CA . TYR A 1 102 ? 1.449 -3.760 -5.650 1.00 97.75 102 TYR A CA 1
ATOM 818 C C . TYR A 1 102 ? 2.679 -4.040 -6.512 1.00 97.75 102 TYR A C 1
ATOM 820 O O . TYR A 1 102 ? 2.876 -3.416 -7.557 1.00 97.75 102 TYR A O 1
ATOM 828 N N . PHE A 1 103 ? 3.492 -5.011 -6.090 1.00 97.44 103 PHE A N 1
ATOM 829 C CA . PHE A 1 103 ? 4.688 -5.414 -6.813 1.00 97.44 103 PHE A CA 1
ATOM 830 C C . PHE A 1 103 ? 4.329 -5.905 -8.216 1.00 97.44 103 PHE A C 1
ATOM 832 O O . PHE A 1 103 ? 4.909 -5.464 -9.207 1.00 97.44 103 PHE A O 1
ATOM 839 N N . ASN A 1 104 ? 3.320 -6.772 -8.320 1.00 97.56 104 ASN A N 1
ATOM 840 C CA . ASN A 1 104 ? 2.854 -7.286 -9.601 1.00 97.56 104 ASN A CA 1
ATOM 841 C C . ASN A 1 104 ? 2.244 -6.192 -10.486 1.00 97.56 104 ASN A C 1
ATOM 843 O O . ASN A 1 104 ? 2.483 -6.222 -11.690 1.00 97.56 104 ASN A O 1
ATOM 847 N N . ALA A 1 105 ? 1.548 -5.199 -9.920 1.00 97.31 105 ALA A N 1
ATOM 848 C CA . ALA A 1 105 ? 1.054 -4.045 -10.674 1.00 97.31 105 ALA A CA 1
ATOM 849 C C . ALA A 1 105 ? 2.195 -3.232 -11.319 1.00 97.31 105 ALA A C 1
ATOM 851 O O . ALA A 1 105 ? 2.084 -2.791 -12.468 1.00 97.31 105 ALA A O 1
ATOM 852 N N . ALA A 1 106 ? 3.322 -3.067 -10.621 1.00 96.94 106 ALA A N 1
ATOM 853 C CA . ALA A 1 106 ? 4.512 -2.427 -11.179 1.00 96.94 106 ALA A CA 1
ATOM 854 C C . ALA A 1 106 ? 5.205 -3.314 -12.231 1.00 96.94 106 ALA A C 1
ATOM 856 O O . ALA A 1 106 ? 5.505 -2.844 -13.334 1.00 96.94 106 ALA A O 1
ATOM 857 N N . ARG A 1 107 ? 5.378 -4.613 -11.949 1.00 96.75 107 ARG A N 1
ATOM 858 C CA . ARG A 1 107 ? 5.986 -5.582 -12.880 1.00 96.75 107 ARG A CA 1
ATOM 859 C C . ARG A 1 107 ? 5.206 -5.706 -14.186 1.00 96.75 107 ARG A C 1
ATOM 861 O O . ARG A 1 107 ? 5.816 -5.707 -15.252 1.00 96.75 107 ARG A O 1
ATOM 868 N N . SER A 1 108 ? 3.873 -5.756 -14.122 1.00 96.19 108 SER A N 1
ATOM 869 C CA . SER A 1 108 ? 3.007 -5.811 -15.308 1.00 96.19 108 SER A CA 1
ATOM 870 C C . SER A 1 108 ? 3.006 -4.511 -16.112 1.00 96.19 108 SER A C 1
ATOM 872 O O . SER A 1 108 ? 2.563 -4.504 -17.255 1.00 96.19 108 SER A O 1
ATOM 874 N N . SER A 1 109 ? 3.496 -3.419 -15.522 1.00 96.12 109 SER A N 1
ATOM 875 C CA . SER A 1 109 ? 3.624 -2.107 -16.163 1.00 96.12 109 SER A CA 1
ATOM 876 C C . SER A 1 109 ? 5.028 -1.851 -16.726 1.00 96.12 109 SER A C 1
ATOM 878 O O . SER A 1 109 ? 5.312 -0.735 -17.154 1.00 96.12 109 SER A O 1
ATOM 880 N N . GLY A 1 110 ? 5.910 -2.859 -16.717 1.00 94.94 110 GLY A N 1
ATOM 881 C CA . GLY A 1 110 ? 7.241 -2.812 -17.334 1.00 94.94 110 GLY A CA 1
ATOM 882 C C . GLY A 1 110 ? 8.405 -2.514 -16.383 1.00 94.94 110 GLY A C 1
ATOM 883 O O . GLY A 1 110 ? 9.552 -2.522 -16.820 1.00 94.94 110 GLY A O 1
ATOM 884 N N . TYR A 1 111 ? 8.162 -2.278 -15.088 1.00 96.19 111 TYR A N 1
ATOM 885 C CA . TYR A 1 111 ? 9.241 -2.062 -14.112 1.00 96.19 111 TYR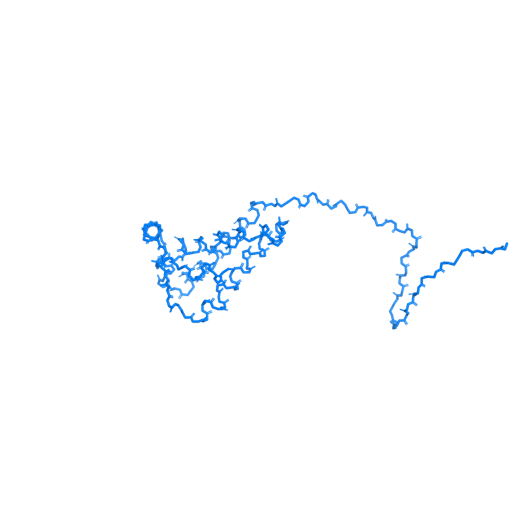 A CA 1
ATOM 886 C C . TYR A 1 111 ? 9.970 -3.361 -13.787 1.00 96.19 111 TYR A C 1
ATOM 888 O O . TYR A 1 111 ? 9.331 -4.402 -13.675 1.00 96.19 111 TYR A O 1
ATOM 896 N N . ASP A 1 112 ? 11.289 -3.322 -13.588 1.00 95.62 112 ASP A N 1
ATOM 897 C CA . ASP A 1 112 ? 12.059 -4.478 -13.114 1.00 95.62 112 ASP A CA 1
ATOM 898 C C . ASP A 1 112 ? 11.815 -4.778 -11.621 1.00 95.62 112 ASP A C 1
ATOM 900 O O . ASP A 1 112 ? 10.973 -4.155 -10.972 1.00 95.62 112 ASP A O 1
ATOM 904 N N . PHE A 1 113 ? 12.526 -5.768 -11.074 1.00 95.19 113 PHE A N 1
ATOM 905 C CA . PHE A 1 113 ? 12.369 -6.178 -9.679 1.00 95.19 113 PHE A CA 1
ATOM 906 C C . PHE A 1 113 ? 12.599 -5.021 -8.692 1.00 95.19 113 PHE A C 1
ATOM 908 O O . PHE A 1 113 ? 11.745 -4.752 -7.854 1.00 95.19 113 PHE A O 1
ATOM 915 N N . TRP A 1 114 ? 13.717 -4.308 -8.809 1.00 96.56 114 TRP A N 1
ATOM 916 C CA . TRP A 1 114 ? 14.087 -3.261 -7.854 1.00 96.56 114 TRP A CA 1
ATOM 917 C C . TRP A 1 114 ? 13.308 -1.972 -8.091 1.00 96.56 114 TRP A C 1
ATOM 919 O O . TRP A 1 114 ? 12.930 -1.285 -7.146 1.00 96.56 114 TRP A O 1
ATOM 929 N N . ALA A 1 115 ? 13.010 -1.663 -9.350 1.00 96.31 115 ALA A N 1
ATOM 930 C CA . ALA A 1 115 ? 12.209 -0.508 -9.718 1.00 96.31 115 ALA A CA 1
ATOM 931 C C . ALA A 1 115 ? 10.725 -0.672 -9.336 1.00 96.31 115 ALA A C 1
ATOM 933 O O . ALA A 1 115 ? 9.998 0.318 -9.279 1.00 96.31 115 ALA A O 1
ATOM 934 N N . SER A 1 116 ? 10.282 -1.896 -9.029 1.00 97.44 116 SER A N 1
ATOM 935 C CA . SER A 1 116 ? 8.945 -2.172 -8.491 1.00 97.44 116 SER A CA 1
ATOM 936 C C . SER A 1 116 ? 8.841 -1.918 -6.980 1.00 97.44 116 SER A C 1
ATOM 938 O O . SER A 1 116 ? 7.757 -1.606 -6.494 1.00 97.44 116 SER A O 1
ATOM 940 N N . THR A 1 117 ? 9.945 -1.989 -6.226 1.00 96.00 117 THR A N 1
ATOM 941 C CA . THR A 1 117 ? 9.946 -1.831 -4.758 1.00 96.00 117 THR A CA 1
ATOM 942 C C . THR A 1 117 ? 9.336 -0.506 -4.268 1.00 96.00 117 THR A C 1
ATOM 944 O O . THR A 1 117 ? 8.540 -0.544 -3.330 1.00 96.00 117 THR A O 1
ATOM 947 N N . PRO A 1 118 ? 9.597 0.666 -4.887 1.00 96.50 118 PRO A N 1
ATOM 948 C CA . PRO A 1 118 ? 8.977 1.918 -4.451 1.00 96.50 118 PRO A CA 1
ATOM 949 C C . PRO A 1 118 ? 7.446 1.926 -4.559 1.00 96.50 118 PRO A C 1
ATOM 951 O O . PRO A 1 118 ? 6.793 2.606 -3.774 1.00 96.50 118 PRO A O 1
ATOM 954 N N . PHE A 1 119 ? 6.863 1.171 -5.498 1.00 97.44 119 PHE A N 1
ATOM 955 C CA . PHE A 1 119 ? 5.406 1.056 -5.630 1.00 97.44 119 PHE A CA 1
ATOM 956 C C . PHE A 1 119 ? 4.791 0.235 -4.499 1.00 97.44 119 PHE A C 1
ATOM 958 O O . PHE A 1 119 ? 3.692 0.556 -4.058 1.00 97.44 119 PHE A O 1
ATOM 965 N N . VAL A 1 120 ? 5.510 -0.777 -4.006 1.00 96.81 120 VAL A N 1
ATOM 966 C CA . VAL A 1 120 ? 5.106 -1.558 -2.830 1.00 96.81 120 VAL A CA 1
ATOM 967 C C . VAL A 1 120 ? 5.089 -0.670 -1.592 1.00 96.81 120 VAL A C 1
ATOM 969 O O . VAL A 1 120 ? 4.056 -0.556 -0.938 1.00 96.81 120 VAL A O 1
ATOM 972 N N . ALA A 1 121 ? 6.188 0.048 -1.342 1.00 95.38 121 ALA A N 1
ATOM 973 C CA . ALA A 1 121 ? 6.282 0.976 -0.218 1.00 95.38 121 ALA A CA 1
ATOM 974 C C . ALA A 1 121 ? 5.219 2.086 -0.302 1.00 95.38 121 ALA A C 1
ATOM 976 O O . ALA A 1 121 ? 4.566 2.394 0.689 1.00 95.38 121 ALA A O 1
ATOM 977 N N . ALA A 1 122 ? 4.995 2.664 -1.487 1.00 96.12 122 ALA A N 1
ATOM 978 C CA . ALA A 1 122 ? 3.959 3.676 -1.687 1.00 96.12 122 ALA A CA 1
ATOM 979 C C . ALA A 1 122 ? 2.540 3.115 -1.502 1.00 96.12 122 ALA A C 1
ATOM 981 O O . ALA A 1 122 ? 1.684 3.799 -0.946 1.00 96.12 122 ALA A O 1
ATOM 982 N N . GLY A 1 123 ? 2.292 1.883 -1.953 1.00 96.50 123 GLY A N 1
ATOM 983 C CA . GLY A 1 123 ? 1.025 1.189 -1.748 1.00 96.50 123 GLY A CA 1
ATOM 984 C C . GLY A 1 123 ? 0.749 0.925 -0.272 1.00 96.50 123 GLY A C 1
ATOM 985 O O . GLY A 1 123 ? -0.342 1.245 0.195 1.00 96.50 123 GLY A O 1
ATOM 986 N N . SER A 1 124 ? 1.750 0.431 0.464 1.00 94.75 124 SER A N 1
ATOM 987 C CA . SER A 1 124 ? 1.683 0.224 1.915 1.00 94.75 124 SER A CA 1
ATOM 988 C C . SER A 1 124 ? 1.444 1.539 2.658 1.00 94.75 124 SER A C 1
ATOM 990 O O . SER A 1 124 ? 0.462 1.665 3.374 1.00 94.75 124 SER A O 1
ATOM 992 N N . LEU A 1 125 ? 2.233 2.586 2.385 1.00 93.88 125 LEU A N 1
ATOM 993 C CA . LEU A 1 125 ? 2.000 3.919 2.960 1.00 93.88 125 LEU A CA 1
ATOM 994 C C . LEU A 1 125 ? 0.589 4.434 2.675 1.00 93.88 125 LEU A C 1
ATOM 996 O O . LEU A 1 125 ? -0.047 5.033 3.538 1.00 93.88 125 LEU A O 1
ATOM 1000 N N . GLY A 1 126 ? 0.111 4.234 1.447 1.00 95.12 126 GLY A N 1
ATOM 1001 C CA . GLY A 1 126 ? -1.228 4.639 1.054 1.00 95.12 126 GLY A CA 1
ATOM 1002 C C . GLY A 1 126 ? -2.320 3.868 1.793 1.00 95.12 126 GLY A C 1
ATOM 1003 O O . GLY A 1 126 ? -3.370 4.444 2.068 1.00 95.12 126 GLY A O 1
ATOM 1004 N N . TRP A 1 127 ? -2.072 2.599 2.119 1.00 94.38 127 TRP A N 1
ATOM 1005 C CA . TRP A 1 127 ? -2.976 1.773 2.908 1.00 94.38 127 TRP A CA 1
ATOM 1006 C C . TRP A 1 127 ? -3.124 2.344 4.325 1.00 94.38 127 TRP A C 1
ATOM 1008 O O . TRP A 1 127 ? -4.184 2.849 4.697 1.00 94.38 127 TRP A O 1
ATOM 1018 N N . GLU A 1 128 ? -2.010 2.424 5.045 1.00 90.38 128 GLU A N 1
ATOM 1019 C CA . GLU A 1 128 ? -1.945 2.909 6.428 1.00 90.38 128 GLU A CA 1
ATOM 1020 C C . GLU A 1 128 ? -2.520 4.328 6.600 1.00 90.38 128 GLU A C 1
ATOM 1022 O O . GLU A 1 128 ? -3.208 4.663 7.566 1.00 90.38 128 GLU A O 1
ATOM 1027 N N . LEU A 1 129 ? -2.231 5.225 5.652 1.00 91.56 129 LEU A N 1
ATOM 1028 C CA . LEU A 1 129 ? -2.613 6.633 5.778 1.00 91.56 129 LEU A CA 1
ATOM 1029 C C . LEU A 1 129 ? -4.041 6.925 5.313 1.00 91.56 129 LEU A C 1
ATOM 1031 O O . LEU A 1 129 ? -4.630 7.901 5.787 1.00 91.56 129 LEU A O 1
ATOM 1035 N N . PHE A 1 130 ? -4.581 6.143 4.371 1.00 94.25 130 PHE A N 1
ATOM 1036 C CA . PHE A 1 130 ? -5.817 6.512 3.676 1.00 94.25 130 PHE A CA 1
ATOM 1037 C C . PHE A 1 130 ? -6.913 5.448 3.675 1.00 94.25 130 PHE A C 1
ATOM 1039 O O . PHE A 1 130 ? -8.069 5.806 3.436 1.00 94.25 130 PHE A O 1
ATOM 1046 N N . THR A 1 131 ? -6.609 4.178 3.942 1.00 93.25 131 THR A N 1
ATOM 1047 C CA . THR A 1 131 ? -7.618 3.103 3.964 1.00 93.25 131 THR A CA 1
ATOM 1048 C C . THR A 1 131 ? -7.903 2.554 5.353 1.00 93.25 131 THR A C 1
ATOM 1050 O O . THR A 1 131 ? -8.798 1.723 5.495 1.00 93.25 131 THR A O 1
ATOM 1053 N N . GLU A 1 132 ? -7.226 3.085 6.370 1.00 88.12 132 GLU A N 1
ATOM 1054 C CA . GLU A 1 132 ? -7.461 2.774 7.776 1.00 88.12 132 GLU A CA 1
ATOM 1055 C C . GLU A 1 132 ? -7.725 4.040 8.600 1.00 88.12 132 GLU A C 1
ATOM 1057 O O . GLU A 1 132 ? -7.253 5.134 8.278 1.00 88.12 132 GLU A O 1
ATOM 1062 N N . ASN A 1 133 ? -8.523 3.918 9.662 1.00 88.75 133 ASN A N 1
ATOM 1063 C CA . ASN A 1 133 ? -8.763 4.996 10.632 1.00 88.75 133 ASN A CA 1
ATOM 1064 C C . ASN A 1 133 ? -8.040 4.792 11.972 1.00 88.75 133 ASN A C 1
ATOM 1066 O O . ASN A 1 133 ? -8.174 5.616 12.883 1.00 88.75 133 ASN A O 1
ATOM 1070 N N . VAL A 1 134 ? -7.285 3.701 12.081 1.00 84.69 134 VAL A N 1
ATOM 1071 C CA . VAL A 1 134 ? -6.375 3.424 13.188 1.00 84.69 134 VAL A CA 1
ATOM 1072 C C . VAL A 1 134 ? -5.026 4.097 12.939 1.00 84.69 134 VAL A C 1
ATOM 1074 O O . VAL A 1 134 ? -4.792 4.690 11.885 1.00 84.69 134 VAL A O 1
ATOM 1077 N N . ARG A 1 135 ? -4.150 4.086 13.950 1.00 81.81 135 ARG A N 1
ATOM 1078 C CA . ARG A 1 135 ? -2.827 4.694 13.787 1.00 81.81 135 ARG A CA 1
ATOM 1079 C C . ARG A 1 135 ? -2.019 3.881 12.775 1.00 81.81 135 ARG A C 1
ATOM 1081 O O . ARG A 1 135 ? -1.949 2.674 12.961 1.00 81.81 135 ARG A O 1
ATOM 1088 N N . PRO A 1 136 ? -1.354 4.547 11.818 1.00 79.38 136 PRO A N 1
ATOM 1089 C CA . PRO A 1 136 ? -0.466 3.893 10.869 1.00 79.38 136 PRO A CA 1
ATOM 1090 C C . PRO A 1 136 ? 0.571 3.003 11.559 1.00 79.38 136 PRO A C 1
ATOM 1092 O O . PRO A 1 136 ? 1.241 3.441 12.503 1.00 79.38 136 PRO A O 1
ATOM 1095 N N . SER A 1 137 ? 0.744 1.794 11.053 1.00 82.81 137 SER A N 1
ATOM 1096 C CA . SER A 1 137 ? 1.634 0.781 11.594 1.00 82.81 137 SER A CA 1
ATOM 1097 C C . SER A 1 137 ? 2.988 0.761 10.896 1.00 82.81 137 SER A C 1
ATOM 1099 O O . SER A 1 137 ? 3.102 0.685 9.671 1.00 82.81 137 SER A O 1
ATOM 1101 N N . LEU A 1 138 ? 4.071 0.854 11.673 1.00 80.19 138 LEU A N 1
ATOM 1102 C CA . LEU A 1 138 ? 5.428 0.803 11.123 1.00 80.19 138 LEU A CA 1
ATOM 1103 C C . LEU A 1 138 ? 5.837 -0.621 10.731 1.00 80.19 138 LEU A C 1
ATOM 1105 O O . LEU A 1 138 ? 6.602 -0.805 9.785 1.00 80.19 138 LEU A O 1
ATOM 1109 N N . ASN A 1 139 ? 5.378 -1.625 11.472 1.00 78.69 139 ASN A N 1
ATOM 1110 C CA . ASN A 1 139 ? 5.682 -3.020 11.172 1.00 78.69 139 ASN A CA 1
ATOM 1111 C C . ASN A 1 139 ? 4.986 -3.490 9.897 1.00 78.69 139 ASN A C 1
ATOM 1113 O O . ASN A 1 139 ? 5.567 -4.280 9.155 1.00 78.69 139 ASN A O 1
ATOM 1117 N N . ASP A 1 140 ? 3.817 -2.955 9.580 1.00 77.06 140 ASP A N 1
ATOM 1118 C CA . ASP A 1 140 ? 3.067 -3.374 8.396 1.00 77.06 140 ASP A CA 1
ATOM 1119 C C . ASP A 1 140 ? 3.704 -2.867 7.106 1.00 77.06 140 ASP A C 1
ATOM 1121 O O . ASP A 1 140 ? 3.775 -3.588 6.112 1.00 77.06 140 ASP A O 1
ATOM 1125 N N . LEU A 1 141 ? 4.343 -1.700 7.177 1.00 78.88 141 LEU A N 1
ATOM 1126 C CA . LEU A 1 141 ? 5.273 -1.181 6.173 1.00 78.88 141 LEU A CA 1
ATOM 1127 C C . LEU A 1 141 ? 6.476 -2.078 5.889 1.00 78.88 141 LEU A C 1
ATOM 1129 O O . LEU A 1 141 ? 6.988 -2.080 4.774 1.00 78.88 141 LEU A O 1
ATOM 1133 N N . ILE A 1 142 ? 6.966 -2.790 6.902 1.00 78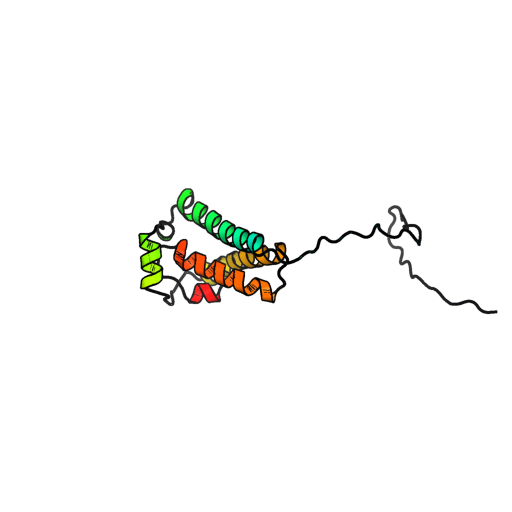.94 142 ILE A N 1
ATOM 1134 C CA . ILE A 1 142 ? 8.111 -3.700 6.766 1.00 78.94 142 ILE A CA 1
ATOM 1135 C C . ILE A 1 142 ? 7.648 -5.053 6.224 1.00 78.94 142 ILE A C 1
ATOM 1137 O O . ILE A 1 142 ? 8.386 -5.716 5.495 1.00 78.94 142 ILE A O 1
ATOM 1141 N N . ASN A 1 143 ? 6.438 -5.463 6.593 1.00 79.56 143 ASN A N 1
ATOM 1142 C CA . ASN A 1 143 ? 5.856 -6.734 6.190 1.00 79.56 143 ASN A CA 1
ATOM 1143 C C . ASN A 1 143 ? 5.215 -6.699 4.789 1.00 79.56 143 ASN A C 1
ATOM 1145 O O . ASN A 1 143 ? 4.852 -7.757 4.276 1.00 79.56 143 ASN A O 1
ATOM 1149 N N . THR A 1 144 ? 5.069 -5.518 4.182 1.00 79.88 144 THR A N 1
ATOM 1150 C CA . THR A 1 144 ? 4.505 -5.317 2.836 1.00 79.88 144 THR A CA 1
ATOM 1151 C C . THR A 1 144 ? 5.598 -5.217 1.775 1.00 79.88 144 THR A C 1
ATOM 1153 O O . THR A 1 144 ? 5.479 -5.926 0.748 1.00 79.88 144 THR A O 1
#

Radius of gyration: 24.96 Å; chains: 1; bounding box: 56×54×67 Å

Sequence (144 aa):
MSLPTFWPSCLALSSWLLICPPAGAQEPSRTVPDERPSFWQAAAGVVAVNGLTWFYNWHVQRWDWADVGTQSWWANIRHGFTWDDDAYGANQVAHPYHGSLYFNAARSSGYDFWASTPFVAAGSLGWELFTENVRPSLNDLINT

Foldseek 3Di:
DDDDDDDDDPPDDDDDDPPPPPPPPPPDPPPPDPLPFDPCQLLVQLVCLLVVVLCCCCVPVVDPFQPFDPVLLVVQVVVDEDADDDDCCCLQPVLLVSLVSSLVSRVVRRDDNVRSVVSSLVSLVCCQRTRGSDHRHPSSSVSD

Secondary structure (DSSP, 8-state):
-------------S-S------TT--------------HHHHHHHHHHHHHHHHHIIIIII--GGG---HHHHHHHHHH--B-----HHIIIIIHHHHHHHHHHHHHTTT--HHHHHHHHHHHHHHHHHHT-SSPPBHHHHHH-

pLDDT: mean 81.59, std 17.42, range [39.81, 98.31]